Protein AF-A0A4Y2WGX9-F1 (afdb_monomer_lite)

Organism: Araneus ventricosus (NCBI:txid182803)

Radius of gyration: 14.27 Å; chains: 1; bounding box: 38×30×39 Å

Sequence (79 aa):
MILLNNAIHTWFSSFYIFNLVYPEECCATLEFIQRALLSINPNEKGTKMAKRFGKRVSIHPKVLKLLNKLRDFNSPWQL

Secondary structure (DSSP, 8-state):
-HHHHHHHHHHHHHHHHTT----TTTHHHHHHIIIIIS-SSSS---S---EETTEE-SS-HHHHHHHHHHHS---TT--

Foldseek 3Di:
DVVVLVVVVVVLVCCVVVVNQPDPVCNQVNLLCCQPVNVNCVPDQDPPFDCDPNDRDSHDPVSVVVVVCVVPDDDPPDD

Structure (mmCIF, N/CA/C/O backbone):
data_AF-A0A4Y2WGX9-F1
#
_entry.id   AF-A0A4Y2WGX9-F1
#
loop_
_atom_site.group_PDB
_atom_site.id
_atom_site.type_symbol
_atom_site.label_atom_id
_atom_site.label_alt_id
_atom_site.label_comp_id
_atom_site.label_asym_id
_atom_site.label_entity_id
_atom_site.label_seq_id
_atom_site.pdbx_PDB_ins_code
_atom_site.Cartn_x
_atom_site.Cartn_y
_atom_site.Cartn_z
_atom_site.occupancy
_atom_site.B_iso_or_equiv
_atom_site.auth_seq_id
_atom_site.auth_comp_id
_atom_site.auth_asym_id
_atom_site.auth_atom_id
_atom_site.pdbx_PDB_model_num
ATOM 1 N N . MET A 1 1 ? 17.632 9.086 -4.307 1.00 59.66 1 MET A N 1
ATOM 2 C CA . MET A 1 1 ? 16.224 9.069 -3.839 1.00 59.66 1 MET A CA 1
ATOM 3 C C . MET A 1 1 ? 15.198 9.052 -4.983 1.00 59.66 1 MET A C 1
ATOM 5 O O . MET A 1 1 ? 14.223 8.327 -4.869 1.00 59.66 1 MET A O 1
ATOM 9 N N . ILE A 1 2 ? 15.428 9.757 -6.103 1.00 62.91 2 ILE A N 1
ATOM 10 C CA . ILE A 1 2 ? 14.490 9.845 -7.251 1.00 62.91 2 ILE A CA 1
ATOM 11 C C . ILE A 1 2 ? 14.221 8.486 -7.939 1.00 62.91 2 ILE A C 1
ATOM 13 O O . ILE A 1 2 ? 13.084 8.192 -8.295 1.00 62.91 2 ILE A O 1
ATOM 17 N N . LEU A 1 3 ? 15.233 7.619 -8.072 1.00 79.69 3 LEU A N 1
ATOM 18 C CA . LEU A 1 3 ? 15.088 6.339 -8.785 1.00 79.69 3 LEU A CA 1
ATOM 19 C C . LEU A 1 3 ? 14.104 5.365 -8.107 1.00 79.69 3 LEU A C 1
ATOM 21 O O . LEU A 1 3 ? 13.333 4.689 -8.782 1.00 79.69 3 LEU A O 1
ATOM 25 N N . LEU A 1 4 ? 14.125 5.316 -6.770 1.00 83.88 4 LEU A N 1
ATOM 26 C CA . LEU A 1 4 ? 13.300 4.395 -5.987 1.00 83.88 4 LEU A CA 1
ATOM 27 C C . LEU A 1 4 ? 11.815 4.759 -6.084 1.00 83.88 4 LEU A C 1
ATOM 29 O O . LEU A 1 4 ? 10.989 3.882 -6.320 1.00 83.88 4 LEU A O 1
ATOM 33 N N . ASN A 1 5 ? 11.481 6.047 -5.971 1.00 84.38 5 ASN A N 1
ATOM 34 C CA . ASN A 1 5 ? 10.097 6.505 -6.101 1.00 84.38 5 ASN A CA 1
ATOM 35 C C . ASN A 1 5 ? 9.530 6.188 -7.488 1.00 84.38 5 ASN A C 1
ATOM 37 O O . ASN A 1 5 ? 8.410 5.693 -7.578 1.00 84.38 5 ASN A O 1
ATOM 41 N N . ASN A 1 6 ? 10.318 6.383 -8.551 1.00 88.44 6 ASN A N 1
ATOM 42 C CA . ASN A 1 6 ? 9.895 6.068 -9.918 1.00 88.44 6 ASN A CA 1
ATOM 43 C C . ASN A 1 6 ? 9.674 4.563 -10.121 1.00 88.44 6 ASN A C 1
ATOM 45 O O . ASN A 1 6 ? 8.676 4.162 -10.723 1.00 88.44 6 ASN A O 1
ATOM 49 N N . ALA A 1 7 ? 10.566 3.720 -9.591 1.00 91.88 7 ALA A N 1
ATOM 50 C CA . ALA A 1 7 ? 10.408 2.268 -9.648 1.00 91.88 7 ALA A CA 1
ATOM 51 C C . ALA A 1 7 ? 9.133 1.812 -8.918 1.00 91.88 7 ALA A C 1
ATOM 53 O O . ALA A 1 7 ? 8.340 1.047 -9.467 1.00 91.88 7 ALA A O 1
ATOM 54 N N . ILE A 1 8 ? 8.895 2.336 -7.713 1.00 91.31 8 ILE A N 1
ATOM 55 C CA . ILE A 1 8 ? 7.718 1.995 -6.909 1.00 91.31 8 ILE A CA 1
ATOM 56 C C . ILE A 1 8 ? 6.428 2.509 -7.572 1.00 91.31 8 ILE A C 1
ATOM 58 O O . ILE A 1 8 ? 5.446 1.772 -7.646 1.00 91.31 8 ILE A O 1
ATOM 62 N N . HIS A 1 9 ? 6.420 3.732 -8.112 1.00 90.81 9 HIS A N 1
ATOM 63 C CA . HIS A 1 9 ? 5.288 4.277 -8.878 1.00 90.81 9 HIS A CA 1
ATOM 64 C C . HIS A 1 9 ? 4.964 3.425 -10.104 1.00 90.81 9 HIS A C 1
A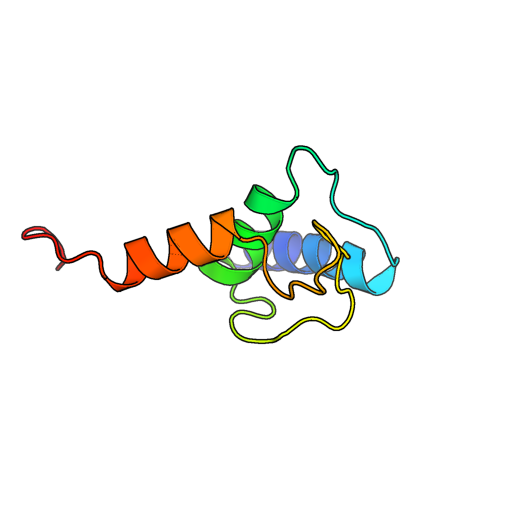TOM 66 O O . HIS A 1 9 ? 3.796 3.127 -10.357 1.00 90.81 9 HIS A O 1
ATOM 72 N N . THR A 1 10 ? 5.990 2.987 -10.837 1.00 92.12 10 THR A N 1
ATOM 73 C CA . THR A 1 10 ? 5.832 2.112 -12.008 1.00 92.12 10 THR A CA 1
ATOM 74 C C . THR A 1 10 ? 5.239 0.764 -11.601 1.00 92.12 10 THR A C 1
ATOM 76 O O . THR A 1 10 ? 4.295 0.283 -12.229 1.00 92.12 10 THR A O 1
ATOM 79 N N . TRP A 1 11 ? 5.729 0.185 -10.502 1.00 93.38 11 TRP A N 1
ATOM 80 C CA . TRP A 1 11 ? 5.209 -1.065 -9.958 1.00 93.38 11 TRP A CA 1
ATOM 81 C C . TRP A 1 11 ? 3.732 -0.950 -9.552 1.00 93.38 11 TRP A C 1
ATOM 83 O O . TRP A 1 11 ? 2.922 -1.758 -10.001 1.00 93.38 11 TRP A O 1
ATOM 93 N N . PHE A 1 12 ? 3.342 0.089 -8.807 1.00 92.06 12 PHE A N 1
ATOM 94 C CA . PHE A 1 12 ? 1.936 0.333 -8.453 1.00 92.06 12 PHE A CA 1
ATOM 95 C C . PHE A 1 12 ? 1.054 0.593 -9.684 1.00 92.06 12 PHE A C 1
ATOM 97 O O . PHE A 1 12 ? -0.056 0.069 -9.777 1.00 92.06 12 PHE A O 1
ATOM 104 N N . SER A 1 13 ? 1.558 1.339 -10.670 1.00 89.56 13 SER A N 1
ATOM 105 C CA . SER A 1 13 ? 0.837 1.612 -11.921 1.00 89.56 13 SER A CA 1
ATOM 106 C C . SER A 1 13 ? 0.575 0.340 -12.732 1.00 89.56 13 SER A C 1
ATOM 108 O O . SER A 1 13 ? -0.477 0.217 -13.362 1.00 89.56 13 SER A O 1
ATOM 110 N N . SER A 1 14 ? 1.480 -0.644 -12.672 1.00 92.25 14 SER A N 1
ATOM 111 C CA . SER A 1 14 ? 1.332 -1.920 -13.382 1.00 92.25 14 SER A CA 1
ATOM 112 C C . SER A 1 14 ? 0.059 -2.684 -12.986 1.00 92.25 14 SER A C 1
ATOM 114 O O . SER A 1 14 ? -0.586 -3.277 -13.849 1.00 92.25 14 SER A O 1
ATOM 116 N N . PHE A 1 15 ? -0.393 -2.584 -11.728 1.00 90.19 15 PHE A N 1
ATOM 117 C CA . PHE A 1 15 ? -1.652 -3.196 -11.282 1.00 90.19 15 PHE A CA 1
ATOM 118 C C . PHE A 1 15 ? -2.881 -2.580 -11.962 1.00 90.19 15 PHE A C 1
ATOM 120 O O . PHE A 1 15 ? -3.865 -3.264 -12.263 1.00 90.19 15 PHE A O 1
ATOM 127 N N . TYR A 1 16 ? -2.827 -1.282 -12.258 1.00 84.31 16 TYR A N 1
ATOM 128 C CA . TYR A 1 16 ? -3.893 -0.600 -12.979 1.00 84.31 16 TYR A CA 1
ATOM 129 C C . TYR A 1 16 ? -3.876 -0.959 -14.464 1.00 84.31 16 TYR A C 1
ATOM 131 O O . TYR A 1 16 ? -4.920 -1.382 -14.971 1.00 84.31 16 TYR A O 1
ATOM 139 N N . ILE A 1 17 ? -2.704 -0.855 -15.104 1.00 89.44 17 ILE A N 1
ATOM 140 C CA . ILE A 1 17 ? -2.496 -1.079 -16.545 1.00 89.44 17 ILE A CA 1
ATOM 141 C C . ILE A 1 17 ? -2.787 -2.531 -16.932 1.00 89.44 17 ILE A C 1
ATOM 143 O O . ILE A 1 17 ? -3.576 -2.778 -17.838 1.00 89.44 17 ILE A O 1
ATOM 147 N N . PHE A 1 18 ? -2.213 -3.500 -16.216 1.00 91.94 18 PHE A N 1
ATOM 148 C CA . PHE A 1 18 ? -2.369 -4.928 -16.520 1.00 91.94 18 PHE A CA 1
ATOM 149 C C . PHE A 1 18 ? -3.613 -5.559 -15.890 1.00 91.94 18 PHE A C 1
ATOM 151 O O . PHE A 1 18 ? -3.790 -6.772 -15.926 1.00 91.94 18 PHE A O 1
ATOM 158 N N . ASN A 1 19 ? -4.484 -4.742 -15.297 1.00 87.25 19 ASN A N 1
ATOM 159 C CA . ASN A 1 19 ? -5.690 -5.194 -14.616 1.00 87.25 19 ASN A CA 1
ATOM 160 C C . ASN A 1 19 ? -5.472 -6.277 -13.547 1.00 87.25 19 ASN A C 1
ATOM 162 O O . ASN A 1 19 ? -6.302 -7.166 -13.368 1.00 87.25 19 ASN A O 1
ATOM 166 N N . LEU A 1 20 ? -4.368 -6.165 -12.813 1.00 88.12 20 LEU A N 1
ATOM 167 C CA . LEU A 1 20 ? -4.055 -7.057 -11.706 1.00 88.12 20 LEU A CA 1
ATOM 168 C C . LEU A 1 20 ? -4.806 -6.623 -10.447 1.00 88.12 20 LEU A C 1
ATOM 170 O O . LEU A 1 20 ? -5.107 -5.445 -10.237 1.00 88.12 20 LEU A O 1
ATOM 174 N N . VAL A 1 21 ? -5.081 -7.595 -9.587 1.00 85.75 21 VAL A N 1
ATOM 175 C CA . VAL A 1 21 ? -5.678 -7.377 -8.270 1.00 85.75 21 VAL A CA 1
ATOM 176 C C . VAL A 1 21 ? -4.592 -7.586 -7.224 1.00 85.75 21 VAL A C 1
ATOM 178 O O . VAL A 1 21 ? -3.771 -8.494 -7.354 1.00 85.75 21 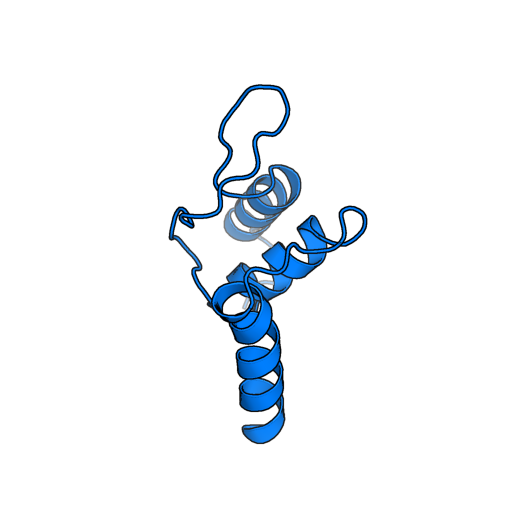VAL A O 1
ATOM 181 N N . TYR A 1 22 ? -4.573 -6.751 -6.185 1.00 89.38 22 TYR A N 1
ATOM 182 C CA . TYR A 1 22 ? -3.681 -6.999 -5.057 1.00 89.38 22 TYR A CA 1
ATOM 183 C C . TYR A 1 22 ? -3.999 -8.346 -4.401 1.00 89.38 22 TYR A C 1
ATOM 185 O O . TYR A 1 22 ? -5.181 -8.664 -4.2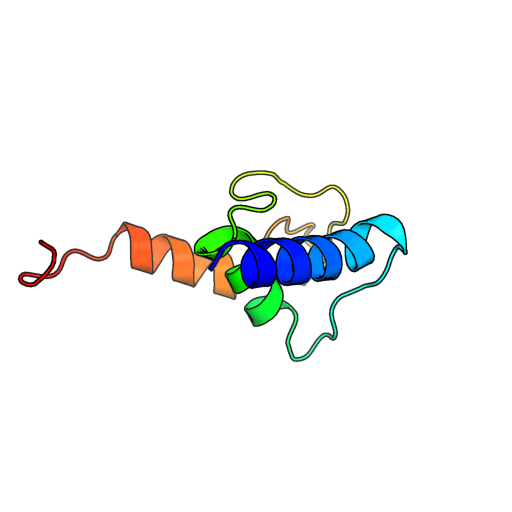37 1.00 89.38 22 TYR A O 1
ATOM 193 N N . PRO A 1 23 ? -2.981 -9.104 -3.960 1.00 89.62 23 PRO A N 1
ATOM 194 C CA . PRO A 1 23 ? -3.214 -10.301 -3.164 1.00 89.62 23 PRO A CA 1
ATOM 195 C C . PRO A 1 23 ? -4.055 -9.969 -1.928 1.00 89.62 23 PRO A C 1
ATOM 197 O O . PRO A 1 23 ? -3.857 -8.931 -1.290 1.00 89.62 23 PRO A O 1
ATOM 200 N N . GLU A 1 24 ? -5.009 -10.835 -1.586 1.00 85.94 24 GLU A N 1
ATOM 201 C CA . GLU A 1 24 ? -5.995 -10.552 -0.537 1.00 85.94 24 GLU A CA 1
ATOM 202 C C . GLU A 1 24 ? -5.340 -10.277 0.827 1.00 85.94 24 GLU A C 1
ATOM 204 O O . GLU A 1 24 ? -5.728 -9.333 1.522 1.00 85.94 24 GLU A O 1
ATOM 209 N N . GLU A 1 25 ? -4.298 -11.044 1.152 1.00 89.19 25 GLU A N 1
ATOM 210 C CA . GLU A 1 25 ? -3.558 -10.988 2.416 1.00 89.19 25 GLU A CA 1
ATOM 211 C C . GLU A 1 25 ? -2.870 -9.636 2.653 1.00 89.19 25 GLU A C 1
ATOM 213 O O . GLU A 1 25 ? -2.826 -9.144 3.781 1.00 89.19 25 GLU A O 1
ATOM 218 N N . CYS A 1 26 ? -2.370 -8.995 1.590 1.00 89.38 26 CYS A N 1
ATOM 219 C CA . CYS A 1 26 ? -1.615 -7.741 1.673 1.00 89.38 26 CYS A CA 1
ATOM 220 C C . CYS A 1 26 ? -2.344 -6.534 1.065 1.00 89.38 26 CYS A C 1
ATOM 222 O O . CYS A 1 26 ? -1.831 -5.416 1.127 1.00 89.38 26 CYS A O 1
ATOM 224 N N . CYS A 1 27 ? -3.558 -6.722 0.541 1.00 89.75 27 CYS A N 1
ATOM 225 C CA . CYS A 1 27 ? -4.345 -5.693 -0.141 1.00 89.75 27 CYS A CA 1
ATOM 226 C C . CYS A 1 27 ? -4.469 -4.393 0.673 1.00 89.75 27 CYS A C 1
ATOM 228 O O . CYS A 1 27 ? -4.246 -3.308 0.141 1.00 89.75 27 CYS A O 1
ATOM 230 N N . ALA A 1 28 ? -4.758 -4.494 1.976 1.00 90.44 28 ALA A N 1
ATOM 231 C CA . ALA A 1 28 ? -4.878 -3.328 2.854 1.00 90.44 28 ALA A CA 1
ATOM 232 C C . ALA A 1 28 ? -3.548 -2.573 3.011 1.00 90.44 28 ALA A C 1
ATOM 234 O O . ALA A 1 28 ? -3.521 -1.346 3.002 1.00 90.44 28 ALA A O 1
ATOM 235 N N . THR A 1 29 ? -2.446 -3.306 3.153 1.00 93.56 29 THR A N 1
ATOM 236 C CA . THR A 1 29 ? -1.108 -2.732 3.319 1.00 93.56 29 THR A CA 1
ATOM 237 C C . THR A 1 29 ? -0.653 -2.038 2.041 1.00 93.56 29 THR A C 1
ATOM 239 O O . THR A 1 29 ? -0.181 -0.905 2.094 1.00 93.56 29 THR A O 1
ATOM 242 N N . LEU A 1 30 ? -0.849 -2.680 0.887 1.00 93.19 30 LEU A N 1
ATOM 243 C CA . LEU A 1 30 ? -0.504 -2.104 -0.412 1.00 93.19 30 LEU A CA 1
ATOM 244 C C . LEU A 1 30 ? -1.335 -0.854 -0.713 1.00 93.19 30 LEU A C 1
ATOM 246 O O . LEU A 1 30 ? -0.778 0.154 -1.138 1.00 93.19 30 LEU A O 1
ATOM 250 N N . GLU A 1 31 ? -2.637 -0.872 -0.414 1.00 91.00 31 GLU A N 1
ATOM 251 C CA . GLU A 1 31 ? -3.483 0.314 -0.563 1.00 91.00 31 GLU A CA 1
ATOM 252 C C . GLU A 1 31 ? -3.056 1.459 0.373 1.00 91.00 31 GLU A C 1
ATOM 254 O O . GLU A 1 31 ? -3.061 2.621 -0.038 1.00 91.00 31 GLU A O 1
ATOM 259 N N . PHE A 1 32 ? -2.649 1.156 1.610 1.00 91.88 32 PHE A N 1
ATOM 260 C CA . PHE A 1 32 ? -2.118 2.166 2.527 1.00 91.88 32 PHE A CA 1
ATOM 261 C C . PHE A 1 32 ? -0.841 2.815 1.981 1.00 91.88 32 PHE A C 1
ATOM 263 O O . PHE A 1 32 ? -0.766 4.040 1.925 1.00 91.88 32 PHE A O 1
ATOM 270 N N . ILE A 1 33 ? 0.133 2.016 1.530 1.00 92.31 33 ILE A N 1
ATOM 271 C CA . ILE A 1 33 ? 1.386 2.523 0.948 1.00 92.31 33 ILE A CA 1
ATOM 272 C C . ILE A 1 33 ? 1.083 3.410 -0.263 1.00 92.31 33 ILE A C 1
ATOM 274 O O . ILE A 1 33 ? 1.561 4.543 -0.339 1.00 92.31 33 ILE A O 1
ATOM 278 N N . GLN A 1 34 ? 0.239 2.922 -1.174 1.00 90.62 34 GLN A N 1
ATOM 279 C CA . GLN A 1 34 ? -0.170 3.645 -2.371 1.00 90.62 34 GLN A CA 1
ATOM 280 C C . GLN A 1 34 ? -0.761 5.026 -2.043 1.00 90.62 34 GLN A C 1
ATOM 282 O O . GLN A 1 34 ? -0.327 6.034 -2.601 1.00 90.62 34 GLN A O 1
ATOM 287 N N . ARG A 1 35 ? -1.758 5.075 -1.151 1.00 89.56 35 ARG A N 1
ATOM 288 C CA . ARG A 1 35 ? -2.535 6.295 -0.886 1.00 89.56 35 ARG A CA 1
ATOM 289 C C . ARG A 1 35 ? -1.827 7.262 0.058 1.00 89.56 35 ARG A C 1
ATOM 291 O O . ARG A 1 35 ? -1.901 8.465 -0.164 1.00 89.56 35 ARG A O 1
ATOM 298 N N . ALA A 1 36 ? -1.181 6.753 1.107 1.00 89.62 36 ALA A N 1
ATOM 299 C CA . ALA A 1 36 ? -0.654 7.573 2.198 1.00 89.62 36 ALA A CA 1
ATOM 300 C C . ALA A 1 36 ? 0.821 7.946 2.034 1.00 89.62 36 ALA A C 1
ATOM 302 O O . ALA A 1 36 ? 1.212 9.029 2.452 1.00 89.62 36 ALA A O 1
ATOM 303 N N . LEU A 1 37 ? 1.641 7.059 1.456 1.00 88.62 37 LEU A N 1
ATOM 304 C CA . LEU A 1 37 ? 3.087 7.285 1.336 1.00 88.62 37 LEU A CA 1
ATOM 305 C C . LEU A 1 37 ? 3.484 7.772 -0.057 1.00 88.62 37 LEU A C 1
ATOM 307 O O . LEU A 1 37 ? 4.409 8.566 -0.193 1.00 88.62 37 LEU A O 1
ATOM 311 N N . LEU A 1 38 ? 2.794 7.289 -1.091 1.00 87.81 38 LEU A N 1
ATOM 312 C CA . LEU A 1 38 ? 3.128 7.586 -2.486 1.00 87.81 38 LEU A CA 1
ATOM 313 C C . LEU A 1 38 ? 2.189 8.602 -3.136 1.00 87.81 38 LEU A C 1
ATOM 315 O O . LEU A 1 38 ? 2.449 9.012 -4.266 1.00 87.81 38 LEU A O 1
ATOM 319 N N . SER A 1 39 ? 1.113 8.987 -2.443 1.00 87.00 39 SER A N 1
ATOM 320 C CA . SER A 1 39 ? 0.079 9.905 -2.936 1.00 87.00 39 SER A CA 1
ATOM 321 C C . SER A 1 39 ? -0.505 9.499 -4.295 1.00 87.00 39 SER A C 1
ATOM 323 O O . SER A 1 39 ? -0.864 10.351 -5.104 1.00 87.00 39 SER A O 1
ATOM 325 N N . ILE A 1 40 ? -0.626 8.193 -4.557 1.00 85.56 40 ILE A N 1
ATOM 326 C CA . ILE A 1 40 ? -1.261 7.656 -5.766 1.00 85.56 40 ILE A CA 1
ATOM 327 C C . ILE A 1 40 ? -2.744 7.421 -5.458 1.00 85.56 40 ILE A C 1
ATOM 329 O O . ILE A 1 40 ? -3.098 6.568 -4.639 1.00 85.56 40 ILE A O 1
ATOM 333 N N . ASN A 1 41 ? -3.628 8.163 -6.128 1.00 81.56 41 ASN A N 1
ATOM 334 C CA . ASN A 1 41 ? -5.070 8.207 -5.850 1.00 81.56 41 ASN A CA 1
ATOM 335 C C . ASN A 1 41 ? -5.384 8.421 -4.354 1.00 81.56 41 ASN A C 1
ATOM 337 O O . ASN A 1 41 ? -6.107 7.618 -3.766 1.00 81.56 41 ASN A O 1
ATOM 341 N N . PRO A 1 42 ? -4.869 9.477 -3.701 1.00 79.88 42 PRO A N 1
ATOM 342 C CA . PRO A 1 42 ? -4.964 9.629 -2.248 1.00 79.88 42 PRO A CA 1
ATOM 343 C C . PRO A 1 42 ? -6.420 9.768 -1.782 1.00 79.88 42 PRO A C 1
ATOM 345 O O . PRO A 1 42 ? -6.854 9.063 -0.872 1.00 79.88 42 PRO A O 1
ATOM 348 N N . ASN A 1 43 ? -7.204 10.590 -2.484 1.00 70.31 43 ASN A N 1
ATOM 349 C CA . ASN A 1 43 ? -8.585 10.928 -2.120 1.00 70.31 43 ASN A CA 1
ATOM 350 C C . ASN A 1 43 ? -9.628 10.363 -3.093 1.00 70.31 43 ASN A C 1
ATOM 352 O O . ASN A 1 43 ? -10.832 10.448 -2.846 1.00 70.31 43 ASN A O 1
ATOM 356 N N . GLU A 1 44 ? -9.186 9.789 -4.213 1.00 66.81 44 GLU A N 1
ATOM 357 C CA . GLU A 1 44 ? -10.095 9.331 -5.253 1.00 66.81 44 GLU A CA 1
ATOM 358 C C . GLU A 1 44 ? -10.735 7.984 -4.908 1.00 66.81 44 GLU A C 1
ATOM 360 O O . GLU A 1 44 ? -10.102 7.042 -4.402 1.00 66.81 44 GLU A O 1
ATOM 365 N N . LYS A 1 45 ? -12.026 7.886 -5.233 1.00 62.56 45 LYS A N 1
ATOM 366 C CA . LYS A 1 45 ? -12.759 6.624 -5.255 1.00 62.56 45 LYS A CA 1
ATOM 367 C C . LYS A 1 45 ? -12.360 5.905 -6.540 1.00 62.56 45 LYS A C 1
ATOM 369 O O . LYS A 1 45 ? -12.922 6.176 -7.594 1.00 62.56 45 LYS A O 1
ATOM 374 N N . GLY A 1 46 ? -11.355 5.035 -6.458 1.00 59.97 46 GLY A N 1
ATOM 375 C CA . GLY A 1 46 ? -10.894 4.271 -7.616 1.00 59.97 46 GLY A CA 1
ATOM 376 C C . GLY A 1 46 ? -12.042 3.515 -8.296 1.00 59.97 46 GLY A C 1
ATOM 377 O O . GLY A 1 46 ? -12.978 3.054 -7.641 1.00 59.97 46 GLY A O 1
ATOM 378 N N . THR A 1 47 ? -11.965 3.376 -9.618 1.00 55.59 47 THR A N 1
ATOM 379 C CA . THR A 1 47 ? -12.991 2.714 -10.445 1.00 55.59 47 THR A CA 1
ATOM 380 C C . THR A 1 47 ? -13.045 1.199 -10.235 1.00 55.59 47 THR A C 1
ATOM 382 O O . THR A 1 47 ? -14.099 0.584 -10.398 1.00 55.59 47 THR A O 1
ATOM 385 N N . LYS A 1 48 ? -11.939 0.585 -9.796 1.00 57.25 48 LYS A N 1
ATOM 386 C CA . LYS A 1 48 ? -11.860 -0.840 -9.444 1.00 57.25 48 LYS A CA 1
ATOM 387 C C . LYS A 1 48 ? -12.333 -1.050 -8.005 1.00 57.25 48 LYS A C 1
ATOM 389 O O . LYS A 1 48 ? -11.541 -1.181 -7.077 1.00 57.25 48 LYS A O 1
ATOM 394 N N . MET A 1 49 ? -13.649 -1.020 -7.812 1.00 60.62 49 MET A N 1
ATOM 395 C CA . MET A 1 49 ? -14.267 -1.237 -6.504 1.00 60.62 49 MET A CA 1
ATOM 396 C C . MET A 1 49 ? -14.412 -2.733 -6.220 1.00 60.62 49 MET A C 1
ATOM 398 O O . MET A 1 49 ? -15.208 -3.418 -6.866 1.00 60.62 49 MET A O 1
ATOM 402 N N . ALA A 1 50 ? -13.714 -3.234 -5.204 1.00 59.94 50 ALA A N 1
ATOM 403 C CA . ALA A 1 50 ? -14.017 -4.553 -4.667 1.00 59.94 50 ALA A CA 1
ATOM 404 C C . ALA A 1 50 ? -15.383 -4.509 -3.956 1.00 59.94 50 ALA A C 1
ATOM 406 O O . ALA A 1 50 ? -15.635 -3.653 -3.101 1.00 59.94 50 ALA A O 1
ATOM 407 N N . LYS A 1 51 ? -16.282 -5.445 -4.284 1.00 59.88 51 LYS A N 1
ATOM 408 C CA . LYS A 1 51 ? -17.442 -5.717 -3.427 1.00 59.88 51 LYS A CA 1
ATOM 409 C C . LYS A 1 51 ? -16.920 -6.409 -2.174 1.00 59.88 51 LYS A C 1
ATOM 411 O O . LYS A 1 51 ? -16.472 -7.547 -2.244 1.00 59.88 51 LYS A O 1
ATOM 416 N N . ARG A 1 52 ? -16.995 -5.737 -1.027 1.00 63.16 52 ARG A N 1
ATOM 417 C CA . ARG A 1 52 ? -16.717 -6.350 0.276 1.00 63.16 52 ARG A CA 1
ATOM 418 C C . ARG A 1 52 ? -17.959 -6.239 1.143 1.00 63.16 52 ARG A C 1
ATOM 420 O O . ARG A 1 52 ? -18.525 -5.157 1.275 1.00 63.16 52 ARG A O 1
ATOM 427 N N . PHE A 1 53 ? -18.394 -7.366 1.707 1.00 59.38 53 PHE A N 1
ATOM 428 C CA . PHE A 1 53 ? -19.593 -7.451 2.553 1.00 59.38 53 PHE A CA 1
ATOM 429 C C . PHE A 1 53 ? -20.855 -6.869 1.890 1.00 59.38 53 PHE A C 1
ATOM 431 O O . PHE A 1 53 ? -21.596 -6.099 2.495 1.00 59.38 53 PHE A O 1
ATOM 438 N N . GLY A 1 54 ? -21.058 -7.156 0.599 1.00 63.47 54 GLY A N 1
ATOM 439 C CA . GLY A 1 54 ? -22.220 -6.676 -0.161 1.00 63.47 54 GLY A CA 1
ATOM 440 C C . GLY A 1 54 ? -22.228 -5.172 -0.472 1.00 63.47 54 GLY A C 1
ATOM 441 O O . GLY A 1 54 ? -23.059 -4.725 -1.260 1.00 63.47 54 GLY A O 1
ATOM 442 N N . LYS A 1 55 ? -21.284 -4.390 0.068 1.00 61.72 55 LYS A N 1
ATOM 443 C CA . LYS A 1 55 ? -21.141 -2.956 -0.198 1.00 61.72 55 LYS A CA 1
ATOM 444 C C . LYS A 1 55 ? -19.980 -2.700 -1.155 1.00 61.72 55 LYS A C 1
ATOM 446 O O . LYS A 1 55 ? -18.928 -3.337 -1.096 1.00 61.72 55 LYS A O 1
ATOM 451 N N . ARG A 1 56 ? -20.174 -1.740 -2.061 1.00 63.75 56 ARG A N 1
ATOM 452 C CA . ARG A 1 56 ? -19.088 -1.192 -2.877 1.00 63.75 56 ARG A CA 1
ATOM 453 C C . ARG A 1 56 ? -18.287 -0.244 -1.989 1.00 63.75 56 ARG A C 1
ATOM 455 O O . ARG A 1 56 ? -18.762 0.847 -1.685 1.00 63.75 56 ARG A O 1
ATOM 462 N N . VAL A 1 57 ? -17.106 -0.668 -1.548 1.00 68.19 57 VAL A N 1
ATOM 463 C CA . VAL A 1 57 ? -16.224 0.169 -0.724 1.00 68.19 57 VAL A CA 1
ATOM 464 C C . VAL A 1 57 ? -15.056 0.631 -1.589 1.00 68.19 57 VAL A C 1
ATOM 466 O O . VAL A 1 57 ? -14.404 -0.186 -2.231 1.00 68.19 57 VAL A O 1
ATOM 469 N N . SER A 1 58 ? -14.825 1.943 -1.650 1.00 73.62 58 SER A N 1
ATOM 470 C CA . SER A 1 58 ? -13.774 2.543 -2.487 1.00 73.62 58 SER A CA 1
ATOM 471 C C . SER A 1 58 ? -12.379 2.498 -1.862 1.00 73.62 58 SER A C 1
ATOM 473 O O . SER A 1 58 ? -11.399 2.701 -2.572 1.00 73.62 58 SER A O 1
ATOM 475 N N . ILE A 1 59 ? -12.308 2.306 -0.541 1.00 81.38 59 ILE A N 1
ATOM 476 C CA . ILE A 1 59 ? -11.077 2.235 0.254 1.00 81.38 59 ILE A CA 1
ATOM 477 C C . ILE A 1 59 ? -11.230 1.100 1.258 1.00 81.38 59 ILE A C 1
ATOM 479 O O . ILE A 1 59 ? -12.284 0.975 1.887 1.00 81.38 59 ILE A O 1
ATOM 483 N N . HIS A 1 60 ? -10.198 0.289 1.461 1.00 86.50 60 HIS A N 1
ATOM 484 C CA . HIS A 1 60 ? -10.234 -0.760 2.467 1.00 86.50 60 HIS A CA 1
ATOM 485 C C . HIS A 1 60 ? -10.587 -0.188 3.865 1.00 86.50 60 HIS A C 1
ATOM 487 O O . HIS A 1 60 ? -9.904 0.715 4.352 1.00 86.50 60 HIS A O 1
ATOM 493 N N . PRO A 1 61 ? -11.594 -0.728 4.587 1.00 87.25 61 PRO A N 1
ATOM 494 C CA . PRO A 1 61 ? -12.074 -0.150 5.851 1.00 87.25 61 PRO A CA 1
ATOM 495 C C . PRO A 1 61 ? -10.994 0.019 6.927 1.00 87.25 61 PRO A C 1
ATOM 497 O O . PRO A 1 61 ? -10.977 1.021 7.637 1.00 87.25 61 PRO A O 1
ATOM 500 N N . LYS A 1 62 ? -10.064 -0.944 7.037 1.00 88.94 62 LYS A N 1
ATOM 501 C CA . LYS A 1 62 ? -8.911 -0.835 7.952 1.00 88.94 62 LYS A CA 1
ATOM 502 C C . LYS A 1 62 ? -7.989 0.337 7.590 1.00 88.94 62 LYS A C 1
ATOM 504 O O . LYS A 1 62 ? -7.526 1.015 8.499 1.00 88.94 62 LYS A O 1
ATOM 509 N N . VAL A 1 63 ? -7.767 0.587 6.295 1.00 90.62 63 VAL A N 1
ATOM 510 C CA . VAL A 1 63 ? -6.940 1.701 5.809 1.00 90.62 63 VAL A CA 1
ATOM 511 C C . VAL A 1 63 ? -7.634 3.012 6.131 1.00 90.62 63 VAL A C 1
ATOM 513 O O . VAL A 1 63 ? -7.048 3.848 6.799 1.00 90.62 63 VAL A O 1
ATOM 516 N N . LEU A 1 64 ? -8.916 3.151 5.782 1.00 88.19 64 LEU A N 1
ATOM 517 C CA . LEU A 1 64 ? -9.693 4.348 6.108 1.00 88.19 64 LEU A CA 1
ATOM 518 C C . LEU A 1 64 ? -9.701 4.640 7.619 1.00 88.19 64 LEU A C 1
ATOM 520 O O . LEU A 1 64 ? -9.474 5.772 8.036 1.00 88.19 64 LEU A O 1
ATOM 524 N N . LYS A 1 65 ? -9.913 3.610 8.451 1.00 91.06 65 LYS A N 1
ATOM 525 C CA . LYS A 1 65 ? -9.876 3.741 9.914 1.00 91.06 65 LYS A CA 1
ATOM 526 C C . LYS A 1 65 ? -8.501 4.193 10.412 1.00 91.06 65 LYS A C 1
ATOM 528 O O . LYS A 1 65 ? -8.440 5.030 11.306 1.00 91.06 65 LYS A O 1
ATOM 533 N N . LEU A 1 66 ? -7.421 3.638 9.860 1.00 92.12 66 LEU A N 1
ATOM 534 C CA . LEU A 1 66 ? -6.057 4.026 10.211 1.00 92.12 66 LEU A CA 1
ATOM 535 C C . LEU A 1 66 ? -5.757 5.466 9.781 1.00 92.12 66 LEU A C 1
ATOM 537 O O . LEU A 1 66 ? -5.256 6.230 10.594 1.00 92.12 66 LEU A O 1
ATOM 541 N N . LEU A 1 67 ? -6.112 5.854 8.554 1.00 88.50 67 LEU A N 1
ATOM 542 C CA . LEU A 1 67 ? -5.902 7.212 8.044 1.00 88.50 67 LEU A CA 1
ATOM 543 C C . LEU A 1 67 ? -6.639 8.256 8.881 1.00 88.50 67 LEU A C 1
ATOM 545 O O . LEU A 1 67 ? -6.049 9.268 9.238 1.00 88.50 67 LEU A O 1
A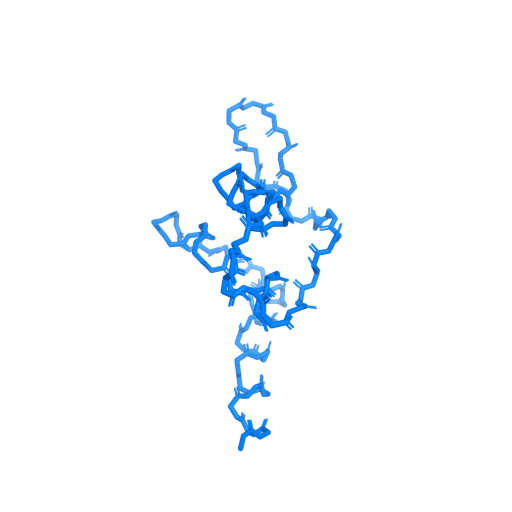TOM 549 N N . ASN A 1 68 ? -7.891 7.985 9.259 1.00 89.62 68 ASN A N 1
ATOM 550 C CA . ASN A 1 68 ? -8.636 8.877 10.147 1.00 89.62 68 ASN A CA 1
ATOM 551 C C . ASN A 1 68 ? -7.956 8.991 11.517 1.00 89.62 68 ASN A C 1
ATOM 553 O O . ASN A 1 68 ? -7.752 10.096 12.000 1.00 89.62 68 ASN A O 1
ATOM 557 N N . LYS A 1 69 ? -7.521 7.866 12.106 1.00 91.12 69 LYS A N 1
ATOM 558 C CA . LYS A 1 69 ? -6.771 7.888 13.371 1.00 91.12 69 LYS A CA 1
ATOM 559 C C . LYS A 1 69 ? -5.466 8.673 13.277 1.00 91.12 69 LYS A C 1
ATOM 561 O O . LYS A 1 69 ? -5.124 9.340 14.238 1.00 91.12 69 LYS A O 1
ATOM 566 N N . LEU A 1 70 ? -4.741 8.561 12.164 1.00 87.81 70 LEU A N 1
ATOM 567 C CA . LEU A 1 70 ? -3.499 9.302 11.934 1.00 87.81 70 LEU A CA 1
ATOM 568 C C . LEU A 1 70 ? -3.759 10.797 11.739 1.00 87.81 70 LEU A C 1
ATOM 570 O O . LEU A 1 70 ? -2.977 11.608 12.212 1.00 87.81 70 LEU A O 1
ATOM 574 N N . ARG A 1 71 ? -4.858 11.169 11.075 1.00 84.31 71 ARG A N 1
ATOM 575 C CA . ARG A 1 71 ? -5.252 12.571 10.901 1.00 84.31 71 ARG A CA 1
ATOM 576 C C . ARG A 1 71 ? -5.656 13.223 12.220 1.00 84.31 71 ARG A C 1
ATOM 578 O O . ARG A 1 71 ? -5.303 14.368 12.465 1.00 84.31 71 ARG A O 1
ATOM 585 N N . ASP A 1 72 ? -6.391 12.488 13.046 1.00 86.69 72 ASP A N 1
ATOM 586 C CA . ASP A 1 72 ? -6.872 12.963 14.343 1.00 86.69 72 ASP A CA 1
ATOM 587 C C . ASP A 1 72 ? -5.817 12.744 15.453 1.00 86.69 72 ASP A C 1
ATOM 589 O O . ASP A 1 72 ? -6.066 13.025 16.626 1.00 86.69 72 ASP A O 1
ATOM 593 N N . PHE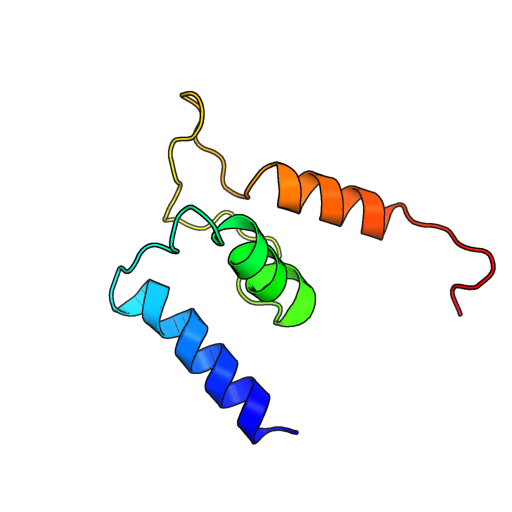 A 1 73 ? -4.639 12.215 15.099 1.00 87.19 73 PHE A N 1
ATOM 594 C CA . PHE A 1 73 ? -3.532 12.029 16.023 1.00 87.19 73 PHE A CA 1
ATOM 595 C C . PHE A 1 73 ? -2.967 13.397 16.401 1.00 87.19 73 PHE A C 1
ATOM 597 O O . PHE A 1 73 ? -2.432 14.111 15.553 1.00 87.19 73 PHE A O 1
ATOM 604 N N . ASN A 1 74 ? -3.111 13.733 17.682 1.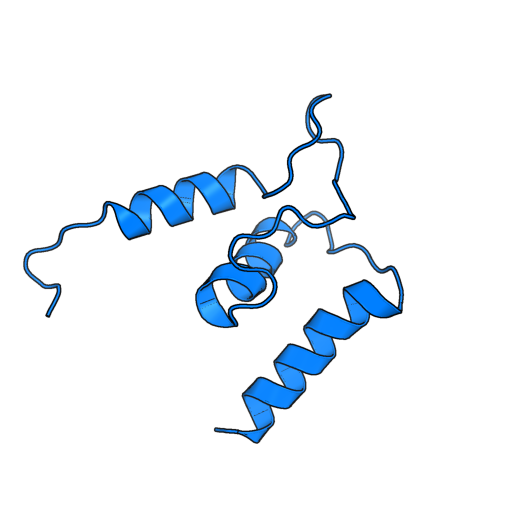00 82.81 74 ASN A N 1
ATOM 605 C CA . ASN A 1 74 ? -2.507 14.895 18.310 1.00 82.81 74 ASN A CA 1
ATOM 606 C C . ASN A 1 74 ? -1.585 14.406 19.436 1.00 82.81 74 ASN A C 1
ATOM 608 O O . ASN A 1 74 ? -2.050 13.845 20.430 1.00 82.81 74 ASN A O 1
ATOM 612 N N . SER A 1 75 ? -0.279 14.556 19.247 1.00 77.94 75 SER A N 1
ATOM 613 C CA . SER A 1 75 ? 0.779 14.137 20.158 1.00 77.94 75 SER A CA 1
ATOM 614 C C . SER A 1 75 ? 1.559 15.360 20.624 1.00 77.94 75 SER A C 1
ATOM 616 O O . SER A 1 75 ? 1.903 16.201 19.796 1.00 77.94 75 SER A O 1
ATOM 618 N N . PRO A 1 76 ? 1.949 15.428 21.909 1.00 77.50 76 PRO A N 1
ATOM 619 C CA . PRO A 1 76 ? 2.845 16.474 22.405 1.00 77.50 76 PRO A CA 1
ATOM 620 C C . PRO A 1 76 ? 4.226 16.479 21.719 1.00 77.50 76 PRO A C 1
ATOM 622 O O . PRO A 1 76 ? 4.992 17.416 21.906 1.00 77.50 76 PRO A O 1
ATOM 625 N N . TRP A 1 77 ? 4.541 15.446 20.928 1.00 78.38 77 TRP A N 1
ATOM 626 C CA . TRP A 1 77 ? 5.767 15.323 20.134 1.00 78.38 77 TRP A CA 1
ATOM 627 C C . TRP A 1 77 ? 5.556 15.548 18.626 1.00 78.38 77 TRP A C 1
ATOM 629 O O . TRP A 1 77 ? 6.438 15.213 17.837 1.00 78.38 77 TRP A O 1
ATOM 639 N N . GLN A 1 78 ? 4.392 16.044 18.194 1.00 63.66 78 GLN A N 1
ATOM 640 C CA . GLN A 1 78 ? 4.251 16.570 16.833 1.00 63.66 78 GLN A CA 1
ATOM 641 C C . GLN A 1 78 ? 4.932 17.942 16.774 1.00 63.66 78 GLN A C 1
ATOM 643 O O . GLN A 1 78 ? 4.532 18.848 17.499 1.00 63.66 78 GLN A O 1
ATOM 648 N N . LEU A 1 79 ? 5.996 18.040 15.966 1.00 54.56 79 LEU A N 1
ATOM 649 C CA . LEU A 1 79 ? 6.711 19.287 15.657 1.00 54.56 79 LEU A CA 1
ATOM 650 C C . LEU A 1 79 ? 5.798 20.313 14.978 1.00 54.56 79 LEU A C 1
ATOM 652 O O . LEU A 1 79 ? 4.983 19.885 14.127 1.00 54.56 79 LEU A O 1
#

pLDDT: mean 81.49, std 11.89, range [54.56, 93.56]